Protein AF-A0A0F9S8B3-F1 (afdb_monomer_lite)

pLDDT: mean 71.63, std 13.2, range [45.28, 90.25]

Radius of gyration: 13.2 Å; chains: 1; bounding box: 33×21×30 Å

Organism: NCBI:txid412755

Secondary structure (DSSP, 8-state):
-EEE-TTT-PEEETTTSGGGGS-PPPTT-SSSEEEEEEEEE-TTT--EEEEEEEEE----

Structure (mmCIF, N/CA/C/O backbone):
data_AF-A0A0F9S8B3-F1
#
_entry.id   AF-A0A0F9S8B3-F1
#
loop_
_atom_site.group_PDB
_atom_site.id
_atom_site.type_symbol
_atom_site.label_atom_id
_atom_site.label_alt_id
_atom_site.label_comp_id
_atom_site.label_asym_id
_atom_site.label_entity_id
_atom_site.label_seq_id
_atom_site.pdbx_PDB_ins_code
_atom_site.Cartn_x
_atom_site.Cartn_y
_atom_site.Cartn_z
_atom_site.occupancy
_atom_site.B_iso_or_equiv
_atom_site.auth_seq_id
_atom_site.auth_comp_id
_atom_site.auth_asym_id
_atom_site.auth_atom_id
_atom_site.pdbx_PDB_model_num
ATOM 1 N N . MET A 1 1 ? 0.115 11.282 1.827 1.00 67.81 1 MET A N 1
ATOM 2 C CA . MET A 1 1 ? 1.401 10.701 2.261 1.00 67.81 1 MET A CA 1
ATOM 3 C C . MET A 1 1 ? 2.319 10.482 1.066 1.00 67.81 1 MET A C 1
ATOM 5 O O . MET A 1 1 ? 1.832 10.403 -0.051 1.00 67.81 1 MET A O 1
ATOM 9 N N . ARG A 1 2 ? 3.633 10.395 1.278 1.00 74.62 2 ARG A N 1
ATOM 10 C CA . ARG A 1 2 ? 4.574 9.882 0.272 1.00 74.62 2 ARG A CA 1
ATOM 11 C C . ARG A 1 2 ? 5.079 8.528 0.741 1.00 74.62 2 ARG A C 1
ATOM 13 O O . ARG A 1 2 ? 5.293 8.358 1.937 1.00 74.62 2 ARG A O 1
ATOM 20 N N . ILE A 1 3 ? 5.214 7.576 -0.172 1.00 81.06 3 ILE A N 1
ATOM 21 C CA . ILE A 1 3 ? 5.647 6.215 0.133 1.00 81.06 3 ILE A CA 1
ATOM 22 C C . ILE A 1 3 ? 6.863 5.887 -0.709 1.00 81.06 3 ILE A C 1
ATOM 24 O O . ILE A 1 3 ? 6.824 5.964 -1.935 1.00 81.06 3 ILE A O 1
ATOM 28 N N . GLU A 1 4 ? 7.932 5.497 -0.041 1.00 85.00 4 GLU A N 1
ATOM 29 C CA . GLU A 1 4 ? 9.164 5.090 -0.690 1.00 85.00 4 GLU A CA 1
ATOM 30 C C . GLU A 1 4 ? 9.062 3.651 -1.212 1.00 85.00 4 GLU A C 1
ATOM 32 O O . GLU A 1 4 ? 8.545 2.755 -0.539 1.00 85.00 4 GLU A O 1
ATOM 37 N N . CYS A 1 5 ? 9.557 3.407 -2.427 1.00 86.81 5 CYS A N 1
ATOM 38 C CA . CYS A 1 5 ? 9.730 2.050 -2.926 1.00 86.81 5 CYS A CA 1
ATOM 39 C C . CYS A 1 5 ? 10.936 1.377 -2.258 1.00 86.81 5 CYS A C 1
ATOM 41 O O . CYS A 1 5 ? 12.067 1.823 -2.433 1.00 86.81 5 CYS A O 1
ATOM 43 N N . ALA A 1 6 ? 10.710 0.218 -1.635 1.00 86.88 6 ALA A N 1
ATOM 44 C CA . ALA A 1 6 ? 11.729 -0.538 -0.904 1.00 86.88 6 ALA A CA 1
ATOM 45 C C . ALA A 1 6 ? 12.924 -1.007 -1.757 1.00 86.88 6 ALA A C 1
ATOM 47 O O . ALA A 1 6 ? 13.968 -1.344 -1.211 1.00 86.88 6 ALA A O 1
ATOM 48 N N . LYS A 1 7 ? 12.781 -1.063 -3.090 1.00 90.25 7 LYS A N 1
ATOM 49 C CA . LYS A 1 7 ? 13.860 -1.489 -3.999 1.00 90.25 7 LYS A CA 1
ATOM 50 C C . LYS A 1 7 ? 14.659 -0.332 -4.582 1.00 90.25 7 LYS A C 1
ATOM 52 O O . LYS A 1 7 ? 15.873 -0.437 -4.670 1.00 90.25 7 LYS A O 1
ATOM 57 N N . CYS A 1 8 ? 13.998 0.721 -5.064 1.00 89.56 8 CYS A N 1
ATOM 58 C CA . CYS A 1 8 ? 14.665 1.771 -5.844 1.00 89.56 8 CYS A CA 1
ATOM 59 C C . CYS A 1 8 ? 14.634 3.159 -5.191 1.00 89.56 8 CYS A C 1
ATOM 61 O O . CYS A 1 8 ? 15.011 4.125 -5.852 1.00 89.56 8 CYS A O 1
ATOM 63 N N . GLY A 1 9 ? 14.111 3.282 -3.965 1.00 88.38 9 GLY A N 1
ATOM 64 C CA . GLY A 1 9 ? 14.037 4.546 -3.218 1.00 88.38 9 GLY A CA 1
ATOM 65 C C . GLY A 1 9 ? 13.138 5.612 -3.854 1.00 88.38 9 GLY A C 1
ATOM 66 O O . GLY A 1 9 ? 13.162 6.779 -3.476 1.00 88.38 9 GLY A O 1
ATOM 67 N N . HIS A 1 10 ? 12.359 5.254 -4.880 1.00 87.56 10 HIS A N 1
ATOM 68 C CA . HIS A 1 10 ? 11.508 6.222 -5.562 1.00 87.56 10 HIS A CA 1
ATOM 69 C C . HIS A 1 10 ? 10.311 6.577 -4.681 1.00 87.56 10 HIS A C 1
ATOM 71 O O . HIS A 1 10 ? 9.612 5.687 -4.194 1.00 87.56 10 HIS A O 1
ATOM 77 N N . MET A 1 11 ? 10.078 7.875 -4.505 1.00 85.69 11 MET A N 1
ATOM 78 C CA . MET A 1 11 ? 8.980 8.403 -3.703 1.00 85.69 11 MET A CA 1
ATOM 79 C C . MET A 1 11 ? 7.698 8.463 -4.530 1.00 85.69 11 MET A C 1
ATOM 81 O O . 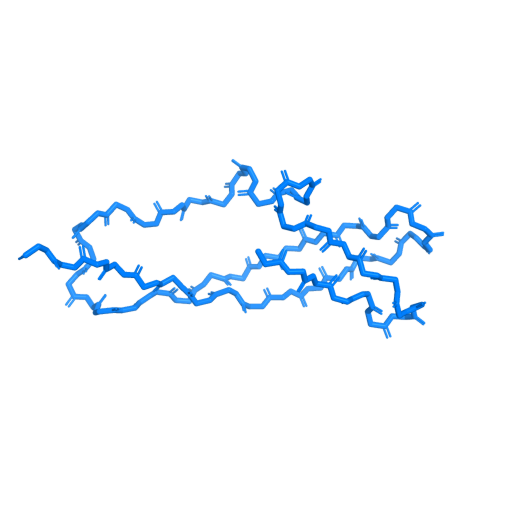MET A 1 11 ? 7.632 9.163 -5.536 1.00 85.69 11 MET A O 1
ATOM 85 N N . HIS A 1 12 ? 6.675 7.744 -4.082 1.00 80.25 12 HIS A N 1
ATOM 86 C CA . HIS A 1 12 ? 5.349 7.721 -4.682 1.00 80.25 12 HIS A CA 1
ATOM 87 C C . HIS A 1 12 ? 4.374 8.580 -3.880 1.00 80.25 12 HIS A C 1
ATOM 89 O O . HIS A 1 12 ? 4.247 8.408 -2.667 1.00 80.25 12 HIS A O 1
ATOM 95 N N . ASP A 1 13 ? 3.628 9.459 -4.544 1.00 75.25 13 ASP A N 1
ATOM 96 C CA . ASP A 1 13 ? 2.543 10.186 -3.888 1.00 75.25 13 ASP A CA 1
ATOM 97 C C . ASP A 1 13 ? 1.341 9.261 -3.627 1.00 75.25 13 ASP A C 1
ATOM 99 O O . ASP A 1 13 ? 0.878 8.518 -4.500 1.00 75.25 13 ASP A O 1
ATOM 103 N N . SER A 1 14 ? 0.808 9.313 -2.402 1.00 63.59 14 SER A N 1
ATOM 104 C CA . SER A 1 14 ? -0.343 8.512 -1.955 1.00 63.59 14 SER A CA 1
ATOM 105 C C . SER A 1 14 ? -1.608 8.741 -2.762 1.00 63.59 14 SER A C 1
ATOM 107 O O . SER A 1 14 ? -2.482 7.888 -2.810 1.00 63.59 14 SER A O 1
ATOM 109 N N . THR A 1 15 ? -1.737 9.943 -3.321 1.00 60.94 15 THR A N 1
ATOM 110 C CA . THR A 1 15 ? -2.893 10.383 -4.105 1.00 60.94 15 THR A CA 1
ATOM 111 C C . THR A 1 15 ? -2.927 9.739 -5.488 1.00 60.94 15 THR A C 1
ATOM 113 O O . THR A 1 15 ? -3.999 9.626 -6.069 1.00 60.94 15 THR A O 1
ATOM 116 N N . SER A 1 16 ? -1.772 9.286 -5.987 1.00 56.41 16 SER A N 1
ATOM 117 C CA . SER A 1 16 ? -1.615 8.625 -7.291 1.00 56.41 16 SER A CA 1
ATOM 118 C C . SER A 1 16 ? -1.330 7.124 -7.174 1.00 56.41 16 SER A C 1
ATOM 120 O O . SER A 1 16 ? -1.252 6.422 -8.179 1.00 56.41 16 SER A O 1
ATOM 122 N N . THR A 1 17 ? -1.157 6.613 -5.954 1.00 56.59 17 THR A N 1
ATOM 123 C CA . THR A 1 17 ? -0.988 5.182 -5.662 1.00 56.59 17 THR A CA 1
ATOM 124 C C . THR A 1 17 ? -2.354 4.529 -5.395 1.00 56.59 17 THR A C 1
ATOM 126 O O . THR A 1 17 ? -3.303 5.211 -5.012 1.00 56.59 17 THR A O 1
ATOM 129 N N . PRO A 1 18 ? -2.511 3.212 -5.628 1.00 55.88 18 PRO A N 1
ATOM 130 C CA . PRO A 1 18 ? -3.803 2.544 -5.832 1.00 55.88 18 PRO A CA 1
ATOM 131 C C . PRO A 1 18 ? -4.681 2.390 -4.576 1.00 55.88 18 PRO A C 1
ATOM 133 O O . PRO A 1 18 ? -5.660 1.647 -4.609 1.00 55.88 18 PRO A O 1
ATOM 136 N N . PHE A 1 19 ? -4.420 3.135 -3.496 1.00 58.38 19 PHE A N 1
ATOM 137 C CA . PHE A 1 19 ? -5.291 3.187 -2.311 1.00 58.38 19 PHE A CA 1
ATOM 138 C C . PHE A 1 19 ? -6.678 3.768 -2.613 1.00 58.38 19 PHE A C 1
ATOM 140 O O . PHE A 1 19 ? -7.528 3.812 -1.736 1.00 58.38 19 PHE A O 1
ATOM 147 N N . LYS A 1 20 ? -6.938 4.173 -3.864 1.00 51.84 20 LYS A N 1
ATOM 148 C CA . LYS A 1 20 ? -8.272 4.491 -4.384 1.00 51.84 20 LYS A CA 1
ATOM 149 C C . LYS A 1 20 ? -9.310 3.398 -4.078 1.00 51.84 20 LYS A C 1
ATOM 151 O O . LYS A 1 20 ? -10.485 3.720 -3.952 1.00 51.84 20 LYS A O 1
ATOM 156 N N . TYR A 1 21 ? -8.883 2.137 -3.961 1.00 54.28 21 TYR A N 1
ATOM 157 C CA . TYR A 1 21 ? -9.750 1.008 -3.597 1.00 54.28 21 TYR A CA 1
ATOM 158 C C . TYR A 1 21 ? -9.639 0.582 -2.131 1.00 54.28 21 TYR A C 1
ATOM 160 O O . TYR A 1 21 ? -10.374 -0.309 -1.703 1.00 54.28 21 TYR A O 1
ATOM 168 N N . ASP A 1 22 ? -8.743 1.193 -1.355 1.00 56.56 22 ASP A N 1
ATOM 169 C CA . ASP A 1 22 ? -8.700 0.920 0.072 1.00 56.56 22 ASP A CA 1
ATOM 170 C C . ASP A 1 22 ? -9.913 1.558 0.730 1.00 56.56 22 ASP A C 1
ATOM 172 O O . ASP A 1 22 ? -10.149 2.765 0.646 1.00 56.56 22 ASP A O 1
ATOM 176 N N . VAL A 1 23 ? -10.691 0.720 1.407 1.00 56.44 23 VAL A N 1
ATOM 177 C CA . VAL A 1 23 ? -11.852 1.164 2.164 1.00 56.44 23 VAL A CA 1
ATOM 178 C C . VAL A 1 23 ? -11.352 1.988 3.344 1.00 56.44 23 VAL A C 1
ATOM 180 O O . VAL A 1 23 ? -10.923 1.436 4.364 1.00 56.44 23 VAL A O 1
ATOM 183 N N . VAL A 1 24 ? -11.428 3.315 3.210 1.00 59.88 24 VAL A N 1
ATOM 184 C CA . VAL A 1 24 ? -11.331 4.222 4.352 1.00 59.88 24 VAL A CA 1
ATOM 185 C C . VAL A 1 24 ? -12.441 3.803 5.316 1.00 59.88 24 VAL A C 1
ATOM 187 O O . VAL A 1 24 ? -13.613 3.817 4.929 1.00 59.88 24 VAL A O 1
ATOM 190 N N . PRO A 1 25 ? -12.112 3.357 6.538 1.00 56.84 25 PRO A N 1
ATOM 191 C CA . PRO A 1 25 ? -13.134 2.971 7.494 1.00 56.84 25 PRO A CA 1
ATOM 192 C C . PRO A 1 25 ? -14.089 4.141 7.725 1.00 56.84 25 PRO A C 1
ATOM 194 O O . PRO A 1 25 ? -13.662 5.242 8.077 1.00 56.84 25 PRO A O 1
ATOM 197 N N . SER A 1 26 ? -15.385 3.902 7.514 1.00 57.22 26 SER A N 1
ATOM 198 C CA . SER A 1 26 ? -16.418 4.848 7.916 1.00 57.22 26 SER A CA 1
ATOM 199 C C . SER A 1 26 ? -16.334 5.063 9.432 1.00 57.22 26 SER A C 1
ATOM 201 O O . SER A 1 26 ? -15.860 4.199 10.169 1.00 57.22 26 SER A O 1
ATOM 203 N N . ARG A 1 27 ? -16.791 6.227 9.906 1.00 53.94 27 ARG A N 1
ATOM 204 C CA . ARG A 1 27 ? -16.751 6.702 11.309 1.00 53.94 27 ARG A CA 1
ATOM 205 C C . ARG A 1 27 ? -17.209 5.709 12.398 1.00 53.94 27 ARG A C 1
ATOM 207 O O . ARG A 1 27 ? -17.050 6.012 13.571 1.00 53.94 27 ARG A O 1
ATOM 214 N N . GLN A 1 28 ? -17.792 4.571 12.033 1.00 51.09 28 GLN A N 1
ATOM 215 C CA . GLN A 1 28 ? -18.375 3.557 12.915 1.00 51.09 28 GLN A CA 1
ATOM 216 C C . GLN A 1 28 ? -17.396 2.475 13.395 1.00 51.09 28 GLN A C 1
ATOM 218 O O . GLN A 1 28 ? -17.830 1.438 13.890 1.00 51.09 28 GLN A O 1
ATOM 223 N N . VAL A 1 29 ? -16.083 2.671 13.272 1.00 54.31 29 VAL A N 1
ATOM 224 C CA . VAL A 1 29 ? -15.138 1.762 13.929 1.00 54.31 29 VAL A CA 1
ATOM 225 C C . VAL A 1 29 ? -14.924 2.267 15.354 1.00 54.31 29 VAL A C 1
ATOM 227 O O . VAL A 1 29 ? -14.345 3.326 15.562 1.00 54.31 29 VAL A O 1
ATOM 230 N N . SER A 1 30 ? -15.415 1.511 16.334 1.00 54.62 30 SER A N 1
ATOM 231 C CA . SER A 1 30 ? -15.310 1.781 17.778 1.00 54.62 30 SER A CA 1
ATOM 232 C C . SER A 1 30 ? -13.871 1.808 18.318 1.00 54.62 30 SER A C 1
ATOM 234 O O . SER A 1 30 ? -13.655 2.086 19.496 1.00 54.62 30 SER A O 1
ATOM 236 N N . SER A 1 31 ? -12.876 1.534 17.472 1.00 56.72 31 SER A N 1
ATOM 237 C CA . SER A 1 31 ? -11.458 1.677 17.769 1.00 56.72 31 SER A CA 1
ATOM 238 C C . SER A 1 31 ? -10.911 2.934 17.091 1.00 56.72 31 SER A C 1
ATOM 240 O O . SER A 1 31 ? -10.989 3.068 15.873 1.00 56.72 31 SER A O 1
ATOM 242 N N . ASN A 1 32 ? -10.287 3.821 17.873 1.00 65.62 32 ASN A N 1
ATOM 243 C CA 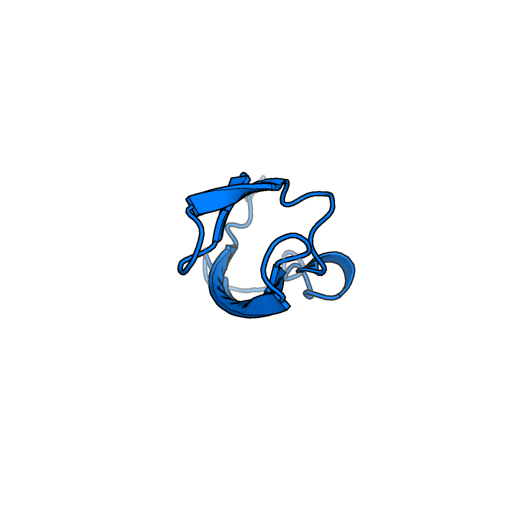. ASN A 1 32 ? -9.689 5.104 17.450 1.00 65.62 32 ASN A CA 1
ATOM 244 C C . ASN A 1 32 ? -8.655 5.017 16.301 1.00 65.62 32 ASN A C 1
ATOM 246 O O . ASN A 1 32 ? -8.126 6.035 15.853 1.00 65.62 32 ASN A O 1
ATOM 250 N N . TRP A 1 33 ? -8.339 3.813 15.829 1.00 66.62 33 TRP A N 1
ATOM 251 C CA . TRP A 1 33 ? -7.509 3.553 14.666 1.00 66.62 33 TRP A CA 1
ATOM 252 C C . TRP A 1 33 ? -7.887 2.214 14.014 1.00 66.62 33 TRP A C 1
ATOM 254 O O . TRP A 1 33 ? -8.397 1.302 14.670 1.00 66.62 33 TRP A O 1
ATOM 264 N N . LYS A 1 34 ? -7.600 2.074 12.716 1.00 71.12 34 LYS A N 1
ATOM 265 C CA . LYS A 1 34 ? -7.710 0.808 11.971 1.00 71.12 34 LYS A CA 1
ATOM 266 C C . LYS A 1 34 ? -6.475 0.611 11.106 1.00 71.12 34 LYS A C 1
ATOM 268 O O . LYS A 1 34 ? -6.145 1.469 10.291 1.00 71.12 34 LYS A O 1
ATOM 273 N N . ARG A 1 35 ? -5.818 -0.542 11.231 1.00 74.31 35 ARG A N 1
ATOM 274 C CA . ARG A 1 35 ? -4.720 -0.932 10.337 1.00 74.31 35 ARG A CA 1
ATOM 275 C C . ARG A 1 35 ? -5.278 -1.622 9.086 1.00 74.31 35 ARG A C 1
ATOM 277 O O . ARG A 1 35 ? -6.066 -2.555 9.205 1.00 74.31 35 ARG A O 1
ATOM 284 N N . SER A 1 36 ? -4.865 -1.176 7.905 1.00 74.62 36 SER A N 1
ATOM 285 C CA . SER A 1 36 ? -5.136 -1.801 6.608 1.00 74.62 36 SER A CA 1
ATOM 286 C C . SER A 1 36 ? -3.823 -2.229 5.964 1.00 74.62 36 SER A C 1
ATOM 288 O O . SER A 1 36 ? -2.827 -1.518 6.070 1.00 74.62 36 SER A O 1
ATOM 290 N N . ASN A 1 37 ? -3.808 -3.382 5.302 1.00 78.06 37 ASN A N 1
ATOM 291 C CA . 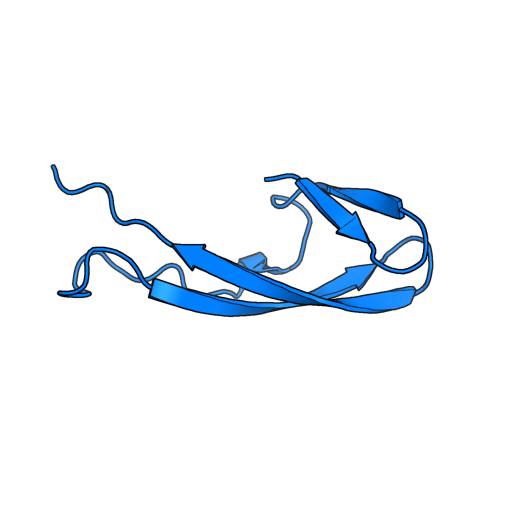ASN A 1 37 ? -2.658 -3.820 4.518 1.00 78.06 37 ASN A CA 1
ATOM 292 C C . ASN A 1 37 ? -2.940 -3.563 3.045 1.00 78.06 37 ASN A C 1
ATOM 294 O O . ASN A 1 37 ? -3.933 -4.054 2.514 1.00 78.06 37 ASN A O 1
ATOM 298 N N . SER A 1 38 ? -2.025 -2.863 2.391 1.00 78.06 38 SER A N 1
ATOM 299 C CA . SER A 1 38 ? -2.196 -2.388 1.024 1.00 78.06 38 SER A CA 1
ATOM 300 C C . SER A 1 38 ? -0.972 -2.743 0.196 1.00 78.06 38 SER A C 1
ATOM 302 O O . SER A 1 38 ? 0.129 -2.940 0.718 1.00 78.06 38 SER A O 1
ATOM 304 N N . LYS A 1 39 ? -1.152 -2.864 -1.117 1.00 82.19 39 LYS A N 1
ATOM 305 C CA . LYS A 1 39 ? -0.065 -3.188 -2.042 1.00 82.19 39 LYS A CA 1
ATOM 306 C C . LYS A 1 39 ? -0.098 -2.227 -3.216 1.00 82.19 39 LYS A C 1
ATOM 308 O O . LYS A 1 39 ? -1.174 -1.902 -3.706 1.00 82.19 39 LYS A O 1
ATOM 313 N N . PHE A 1 40 ? 1.068 -1.803 -3.685 1.00 82.06 40 PHE A N 1
ATOM 314 C CA . PHE A 1 40 ? 1.178 -1.004 -4.900 1.00 82.06 40 PHE A CA 1
ATOM 315 C C . PHE A 1 40 ? 2.372 -1.443 -5.739 1.00 82.06 40 PHE A C 1
ATOM 317 O O . PHE A 1 40 ? 3.397 -1.875 -5.212 1.00 82.06 40 PHE A O 1
ATOM 324 N N . VAL A 1 41 ? 2.242 -1.321 -7.056 1.00 85.19 41 VAL A N 1
ATOM 325 C CA . VAL A 1 41 ? 3.342 -1.576 -7.986 1.00 85.19 41 VAL A CA 1
ATOM 326 C C . VAL A 1 41 ? 4.118 -0.281 -8.182 1.00 85.19 41 VAL A C 1
ATOM 328 O O . VAL A 1 41 ? 3.539 0.761 -8.488 1.00 85.19 41 VAL A O 1
ATOM 331 N N . CYS A 1 42 ? 5.433 -0.328 -8.000 1.00 85.75 42 CYS A N 1
ATOM 332 C CA . CYS A 1 42 ? 6.297 0.798 -8.314 1.00 85.75 42 CYS A CA 1
ATOM 333 C C . CYS A 1 42 ? 6.334 0.999 -9.833 1.00 85.75 42 CYS A C 1
ATOM 335 O O . CYS A 1 42 ? 6.889 0.168 -10.548 1.00 85.75 42 CYS A O 1
ATOM 337 N N . GLY A 1 43 ? 5.822 2.129 -10.326 1.00 83.06 43 GLY A N 1
ATOM 338 C CA . GLY A 1 43 ? 5.877 2.470 -11.754 1.00 83.06 43 GLY A CA 1
ATOM 339 C C . GLY A 1 43 ? 7.294 2.627 -12.328 1.00 83.06 43 GLY A C 1
ATOM 340 O O . GLY A 1 43 ? 7.452 2.605 -13.540 1.00 83.06 43 GLY A O 1
ATOM 341 N N . LYS A 1 44 ? 8.327 2.758 -11.480 1.00 86.81 44 LYS A N 1
ATOM 342 C CA . LYS A 1 44 ? 9.726 2.917 -11.914 1.00 86.81 44 LYS A CA 1
ATOM 343 C C . LYS A 1 44 ? 10.485 1.593 -12.036 1.00 86.81 44 LYS A C 1
ATOM 345 O O . LYS A 1 44 ? 11.256 1.425 -12.970 1.00 86.81 44 LYS A O 1
ATOM 350 N N . CYS A 1 45 ? 10.314 0.672 -11.084 1.00 88.94 45 CYS A N 1
ATOM 351 C CA . CYS A 1 45 ? 11.081 -0.584 -11.038 1.00 88.94 45 CYS A CA 1
ATOM 352 C C . CYS A 1 45 ? 10.227 -1.860 -11.097 1.00 88.94 45 CYS A C 1
ATOM 354 O O . CYS A 1 45 ? 10.775 -2.959 -11.012 1.00 88.94 45 CYS A O 1
ATOM 356 N N . GLY A 1 46 ? 8.899 -1.732 -11.181 1.00 86.94 46 GLY A N 1
ATOM 357 C CA . GLY A 1 46 ? 7.956 -2.851 -11.263 1.00 86.94 46 GLY A CA 1
ATOM 358 C C . GLY A 1 46 ? 7.771 -3.647 -9.967 1.00 86.94 46 GLY A C 1
ATOM 359 O O . GLY A 1 46 ? 6.984 -4.589 -9.941 1.00 86.94 46 GLY A O 1
ATOM 360 N N . LEU A 1 47 ? 8.465 -3.297 -8.876 1.00 88.31 47 LEU A N 1
ATOM 361 C CA . LEU A 1 47 ? 8.332 -4.015 -7.607 1.00 88.31 47 LEU A CA 1
ATOM 362 C C . LEU A 1 47 ? 6.931 -3.820 -7.008 1.00 88.31 47 LEU A C 1
ATOM 364 O O . LEU A 1 47 ? 6.465 -2.690 -6.856 1.00 88.31 47 LEU A O 1
ATOM 368 N N . VAL A 1 48 ? 6.308 -4.914 -6.567 1.00 87.44 48 VAL A N 1
ATOM 369 C CA . VAL A 1 48 ? 5.122 -4.874 -5.703 1.00 87.44 48 VAL A CA 1
ATOM 370 C C . VAL A 1 48 ? 5.550 -4.566 -4.267 1.00 87.44 48 VAL A C 1
ATOM 372 O O . VAL A 1 48 ? 6.072 -5.426 -3.559 1.00 87.44 48 VAL A O 1
ATOM 375 N N . ASN A 1 49 ? 5.309 -3.340 -3.822 1.00 84.31 49 ASN A N 1
ATOM 376 C CA . ASN A 1 49 ? 5.530 -2.915 -2.446 1.00 84.31 49 ASN A CA 1
ATOM 377 C C . ASN A 1 49 ? 4.290 -3.259 -1.614 1.00 84.31 49 ASN A C 1
ATOM 379 O O . ASN A 1 49 ? 3.161 -3.007 -2.040 1.00 84.31 49 ASN A O 1
ATOM 383 N N . LYS A 1 50 ? 4.495 -3.833 -0.426 1.00 85.12 50 LYS A N 1
ATOM 384 C CA . LYS A 1 50 ? 3.439 -4.086 0.563 1.00 85.12 50 LYS A CA 1
ATOM 385 C C . LYS A 1 50 ? 3.622 -3.095 1.703 1.00 85.12 50 LYS A C 1
ATOM 387 O O . LYS A 1 50 ? 4.726 -2.985 2.224 1.00 85.12 50 LYS A O 1
ATOM 392 N N . ILE A 1 51 ? 2.561 -2.401 2.086 1.00 79.81 51 ILE A N 1
ATOM 393 C CA . ILE A 1 51 ? 2.587 -1.437 3.183 1.00 79.81 51 ILE A CA 1
ATOM 394 C C . ILE A 1 51 ? 1.431 -1.685 4.148 1.00 79.81 51 ILE A C 1
ATOM 396 O O . ILE A 1 51 ? 0.390 -2.218 3.761 1.00 79.81 51 ILE A O 1
ATOM 400 N N . SER A 1 52 ? 1.604 -1.261 5.395 1.00 76.62 52 SER A N 1
ATOM 401 C CA . SER A 1 52 ? 0.525 -1.203 6.378 1.00 76.62 52 SER A CA 1
ATOM 402 C C . SER A 1 52 ? 0.161 0.255 6.628 1.00 76.62 52 SER A C 1
ATOM 404 O O . SER A 1 52 ? 0.985 1.039 7.090 1.00 76.62 52 SER A O 1
ATOM 406 N N . ILE A 1 53 ? -1.078 0.614 6.318 1.00 77.00 53 ILE A N 1
ATOM 407 C CA . ILE A 1 53 ? -1.644 1.941 6.549 1.00 77.00 53 ILE A CA 1
ATOM 408 C C . ILE A 1 53 ? -2.388 1.908 7.879 1.00 77.00 53 ILE A C 1
ATOM 410 O O . ILE A 1 53 ? -3.147 0.978 8.143 1.00 77.00 53 ILE A O 1
ATOM 414 N N . ILE A 1 54 ? -2.191 2.917 8.721 1.00 74.44 54 ILE A N 1
ATOM 415 C CA . ILE A 1 54 ? -2.985 3.107 9.936 1.00 74.44 54 ILE A CA 1
ATOM 416 C C . ILE A 1 54 ? -3.902 4.303 9.696 1.00 74.44 54 ILE A C 1
ATOM 418 O O . ILE A 1 54 ? -3.436 5.423 9.501 1.00 74.44 54 ILE A O 1
ATOM 422 N N . TRP A 1 55 ? -5.205 4.046 9.671 1.00 71.31 55 TRP A N 1
ATOM 423 C CA . TRP A 1 55 ? -6.243 5.062 9.567 1.00 71.31 55 TRP A CA 1
ATOM 424 C C . TRP A 1 55 ? -6.599 5.573 10.955 1.00 71.31 55 TRP A C 1
ATOM 426 O O . TRP A 1 55 ? -6.837 4.765 11.851 1.00 71.31 55 TRP A O 1
ATOM 436 N N . TYR A 1 56 ? -6.699 6.891 11.101 1.00 67.94 56 TYR A N 1
ATOM 437 C CA . TYR A 1 56 ? -7.203 7.555 12.299 1.00 67.94 56 TYR A CA 1
ATOM 438 C C . TYR A 1 56 ? -8.505 8.266 11.949 1.00 67.94 56 TYR A C 1
ATOM 440 O O . TYR A 1 56 ? -8.573 9.004 10.964 1.00 67.94 56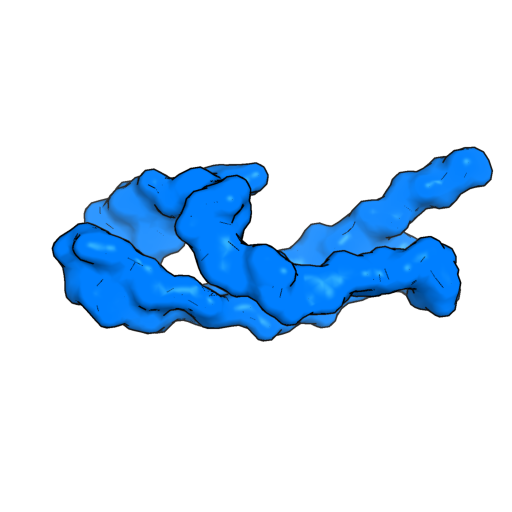 TYR A O 1
ATOM 448 N N . THR A 1 57 ? -9.547 8.043 12.740 1.00 62.25 57 THR A N 1
ATOM 449 C CA . THR A 1 57 ? -10.805 8.779 12.606 1.00 62.25 57 THR A CA 1
ATOM 450 C C . THR A 1 57 ? -10.743 10.016 13.491 1.00 62.25 57 THR A C 1
ATOM 452 O O . THR A 1 57 ? -10.611 9.892 14.706 1.00 62.25 57 THR A O 1
ATOM 455 N N . ILE A 1 58 ? -10.868 11.209 12.907 1.00 59.09 58 ILE A N 1
ATOM 456 C CA . ILE A 1 58 ? -11.027 12.439 13.691 1.00 59.09 58 ILE A CA 1
ATOM 457 C C . ILE A 1 58 ? -12.481 12.474 14.189 1.00 59.09 58 ILE A C 1
ATOM 459 O O . ILE A 1 58 ? -13.419 12.760 13.429 1.00 59.09 58 ILE A O 1
ATOM 463 N N . GLY A 1 59 ? -12.673 12.089 15.454 1.00 55.00 59 GLY A N 1
ATOM 464 C CA . GLY A 1 59 ? -13.904 12.357 16.198 1.00 55.00 59 GLY A 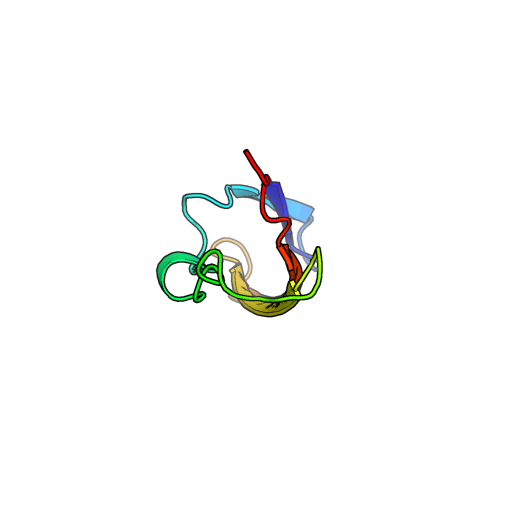CA 1
ATOM 465 C C . GLY A 1 59 ? -14.123 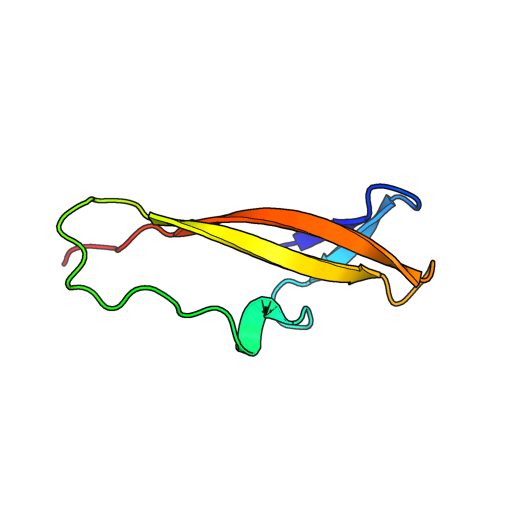13.869 16.270 1.00 55.00 59 GLY A C 1
ATOM 466 O O . GLY A 1 59 ? -13.161 14.609 16.455 1.00 55.00 59 GLY A O 1
ATOM 467 N N . LYS A 1 60 ? -15.355 14.317 16.008 1.00 45.28 60 LYS A N 1
ATOM 468 C CA . LYS A 1 60 ? -15.746 15.723 16.193 1.00 45.28 60 LYS A CA 1
ATOM 469 C C . LYS A 1 60 ? -16.012 15.978 17.667 1.00 45.28 60 LYS A C 1
ATOM 471 O O . LYS A 1 60 ? -16.566 15.043 18.285 1.00 45.28 60 LYS A O 1
#

Foldseek 3Di:
DWDADPPPRDTDDPVPWPCVPVPQDDPPDPDQKDKDWDWGADPPPRDIDIDIDIHGDDDD

Sequence (60 aa):
MRIECAKCGHMHDSTSTPFKYDVVPSRQVSSNWKRSNSKFVCGKCGLVNKISIIWYTIGK